Protein AF-I3V3P4-F1 (afdb_monomer_lite)

Radius of gyration: 32.41 Å; chains: 1; bounding box: 61×32×86 Å

Organism: NCBI:txid231023

Sequence (169 aa):
MSRIQHIIFTEAALEHALSAIRALHDMSTVLIAADVFRQISELTPHRVTPYAVWCGRSGLYPTRYHAVANGEQQVALAVAVSTAYQVDQGNVIAAEETATVAQREYSETVQRAYPIGRILRADVGGHQITVKVTGHGAFWSRPGEIFGTNVKTGKARHFHHRHVLEVLP

Foldseek 3Di:
DDDWDKDKDFLVNQLVVQCVVPVPPDPVSSVVSVVVQVVVCVPPPPNQPFDKWFADPVGTDPDQVVCVVVVGGDITTIGTDIPDPPPVVVVVVVVVVVLLVVLVVLLVVLCVQQPAQWWFFFQDPNDTFIWHFHDADDSVPGSQKTWTAGPVPRDIDIDGPVRTPDTDD

pLDDT: mean 76.63, std 17.67, range [34.06, 98.12]

Structure (mmCIF, N/CA/C/O backbone):
data_AF-I3V3P4-F1
#
_entry.id   AF-I3V3P4-F1
#
loop_
_atom_site.group_PDB
_atom_site.id
_atom_site.type_symbol
_atom_site.label_atom_id
_atom_site.label_alt_id
_atom_site.label_comp_id
_atom_site.label_asym_id
_atom_site.label_entity_id
_atom_site.label_seq_id
_atom_site.pdbx_PDB_ins_code
_atom_site.Cartn_x
_atom_site.Cartn_y
_atom_site.Cartn_z
_atom_site.occupancy
_atom_site.B_iso_or_equiv
_atom_site.auth_seq_id
_atom_site.auth_comp_id
_atom_site.auth_asym_id
_atom_site.auth_atom_id
_atom_site.pdbx_PDB_model_num
ATOM 1 N N . MET A 1 1 ? 28.262 -9.139 -13.483 1.00 34.50 1 MET A N 1
ATOM 2 C CA . MET A 1 1 ? 28.252 -8.414 -14.771 1.00 34.50 1 MET A CA 1
ATOM 3 C C . MET A 1 1 ? 27.676 -9.344 -15.827 1.00 34.50 1 MET A C 1
ATOM 5 O O . MET A 1 1 ? 28.345 -10.297 -16.200 1.00 34.50 1 MET A O 1
ATOM 9 N N . SER A 1 2 ? 26.414 -9.147 -16.217 1.00 34.06 2 SER A N 1
ATOM 10 C CA . SER A 1 2 ? 25.790 -9.939 -17.286 1.00 34.06 2 SER A CA 1
ATOM 11 C C . SER A 1 2 ? 26.32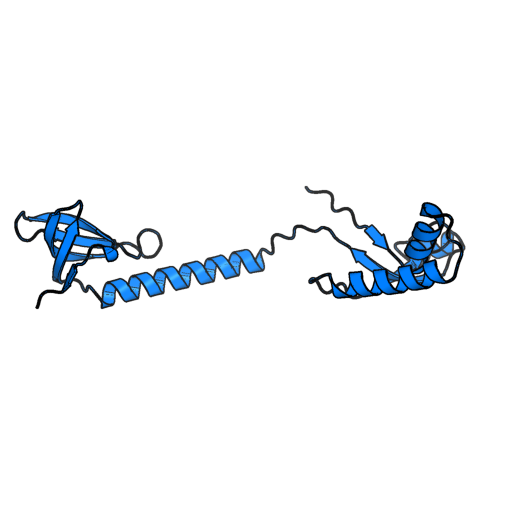8 -9.461 -18.634 1.00 34.06 2 SER A C 1
ATOM 13 O O . SER A 1 2 ? 26.367 -8.258 -18.894 1.00 34.06 2 SER A O 1
ATOM 15 N N . ARG A 1 3 ? 26.807 -10.389 -19.462 1.00 35.53 3 ARG A N 1
ATOM 16 C CA . ARG A 1 3 ? 27.359 -10.101 -20.787 1.00 35.53 3 ARG A CA 1
ATOM 17 C C . ARG A 1 3 ? 26.180 -9.914 -21.740 1.00 35.53 3 ARG A C 1
ATOM 19 O O . ARG A 1 3 ? 25.568 -10.894 -22.151 1.00 35.53 3 ARG A O 1
ATOM 26 N N . ILE A 1 4 ? 25.835 -8.666 -22.043 1.00 42.31 4 ILE A N 1
ATOM 27 C CA . ILE A 1 4 ? 24.779 -8.354 -23.011 1.00 42.31 4 ILE A CA 1
ATOM 28 C C . ILE A 1 4 ? 25.269 -8.815 -24.388 1.00 42.31 4 ILE A C 1
ATOM 30 O O . ILE A 1 4 ? 26.283 -8.329 -24.891 1.00 42.31 4 ILE A O 1
ATOM 34 N N . GLN A 1 5 ? 24.581 -9.792 -24.974 1.00 44.50 5 GLN A N 1
ATOM 35 C CA . GLN A 1 5 ? 24.781 -10.181 -26.365 1.00 44.50 5 GLN A CA 1
ATOM 36 C C . GLN A 1 5 ? 23.838 -9.337 -27.220 1.00 44.50 5 GLN A C 1
ATOM 38 O O . GLN A 1 5 ? 22.620 -9.429 -27.088 1.00 44.50 5 GLN A O 1
ATOM 43 N N . HIS A 1 6 ? 24.407 -8.480 -28.064 1.00 48.44 6 HIS A N 1
ATOM 44 C CA . HIS A 1 6 ? 23.650 -7.742 -29.066 1.00 48.44 6 HIS A CA 1
ATOM 45 C C . HIS A 1 6 ? 23.616 -8.578 -30.338 1.00 48.44 6 HIS A C 1
ATOM 47 O O . HIS A 1 6 ? 24.665 -8.828 -30.933 1.00 48.44 6 HIS A O 1
ATOM 53 N N . ILE A 1 7 ? 22.425 -9.005 -30.748 1.00 56.31 7 ILE A N 1
ATOM 54 C CA . ILE A 1 7 ? 22.232 -9.595 -32.068 1.00 56.31 7 ILE A CA 1
ATOM 55 C C . ILE A 1 7 ? 21.625 -8.504 -32.945 1.00 56.31 7 ILE A C 1
ATOM 57 O O . ILE A 1 7 ? 20.554 -7.970 -32.652 1.00 56.31 7 ILE A O 1
ATOM 61 N N . ILE A 1 8 ? 22.364 -8.122 -33.983 1.00 59.47 8 ILE A N 1
ATOM 62 C CA . ILE A 1 8 ? 21.971 -7.086 -34.933 1.00 59.47 8 ILE A CA 1
ATOM 63 C C . ILE A 1 8 ? 21.627 -7.796 -36.235 1.00 59.47 8 ILE A C 1
ATOM 65 O O . ILE A 1 8 ? 22.490 -8.438 -36.833 1.00 59.47 8 ILE A O 1
ATOM 69 N N . PHE A 1 9 ? 20.379 -7.667 -36.673 1.00 62.50 9 PHE A N 1
ATOM 70 C CA . PHE A 1 9 ? 19.953 -8.134 -37.986 1.00 62.50 9 PHE A CA 1
ATOM 71 C C . PHE A 1 9 ? 19.763 -6.929 -38.908 1.00 62.50 9 PHE A C 1
ATOM 73 O O . PHE A 1 9 ? 19.148 -5.933 -38.522 1.00 62.50 9 PHE A O 1
ATOM 80 N N . THR A 1 10 ? 20.291 -7.026 -40.126 1.00 65.56 10 THR A N 1
ATOM 81 C CA . THR A 1 10 ? 19.813 -6.244 -41.273 1.00 65.56 10 THR A CA 1
ATOM 82 C C . THR A 1 10 ? 18.832 -7.112 -42.055 1.00 65.56 10 THR A C 1
ATOM 84 O O . THR A 1 10 ? 18.911 -8.341 -41.990 1.00 65.56 10 THR A O 1
ATOM 87 N N . GLU A 1 11 ? 17.928 -6.498 -42.815 1.00 66.50 11 GLU A N 1
ATOM 88 C CA . GLU A 1 11 ? 16.986 -7.226 -43.679 1.00 66.50 11 GLU A CA 1
ATOM 89 C C . GLU A 1 11 ? 17.719 -8.188 -44.632 1.00 66.50 11 GLU A C 1
ATOM 91 O O . GLU A 1 11 ? 17.399 -9.373 -44.684 1.00 66.50 11 GLU A O 1
ATOM 96 N N . ALA A 1 12 ? 18.799 -7.724 -45.269 1.00 67.38 12 ALA A N 1
ATOM 97 C CA . ALA A 1 12 ? 19.622 -8.541 -46.163 1.00 67.38 12 ALA A CA 1
ATOM 98 C C . ALA A 1 12 ? 20.355 -9.693 -45.445 1.00 67.38 12 ALA A C 1
ATOM 100 O O . ALA A 1 12 ? 20.498 -10.783 -45.999 1.00 67.38 12 ALA A O 1
ATOM 101 N N . ALA A 1 13 ? 20.821 -9.488 -44.206 1.00 67.31 13 ALA A N 1
ATOM 102 C CA . ALA A 1 13 ? 21.449 -10.560 -43.430 1.00 67.31 13 ALA A CA 1
ATOM 103 C C . ALA A 1 13 ? 20.421 -11.608 -42.978 1.00 67.31 13 ALA A C 1
ATOM 105 O O . ALA A 1 13 ? 20.733 -12.799 -42.939 1.00 67.31 13 ALA A O 1
ATOM 106 N N . LEU A 1 14 ? 19.194 -11.179 -42.667 1.00 69.56 14 LEU A N 1
ATOM 107 C CA . LEU A 1 14 ? 18.091 -12.076 -42.339 1.00 69.56 14 LEU A CA 1
ATOM 108 C C . LEU A 1 14 ? 17.662 -12.890 -43.565 1.00 69.56 14 LEU A C 1
ATOM 110 O O . LEU A 1 14 ? 17.520 -14.106 -43.462 1.00 69.56 14 LEU A O 1
ATOM 114 N N . GLU A 1 15 ? 17.530 -12.250 -44.726 1.00 67.62 15 GLU A N 1
ATOM 115 C CA . GLU A 1 15 ? 17.258 -12.920 -45.999 1.00 67.62 15 GLU A CA 1
ATOM 116 C C . GLU A 1 15 ? 18.323 -13.981 -46.305 1.00 67.62 15 GLU A C 1
ATOM 118 O O . GLU A 1 15 ? 17.994 -15.137 -46.578 1.00 67.62 15 GLU A O 1
ATOM 123 N N . HIS A 1 16 ? 19.603 -13.625 -46.174 1.00 67.19 16 HIS A N 1
ATOM 124 C CA . HIS A 1 16 ? 20.707 -14.554 -46.396 1.00 67.19 16 HIS A CA 1
ATOM 125 C C . HIS A 1 16 ? 20.674 -15.745 -45.423 1.00 67.19 16 HIS A C 1
ATOM 127 O O . HIS A 1 16 ? 20.835 -16.893 -45.841 1.00 67.19 16 HIS A O 1
ATOM 133 N N . ALA A 1 17 ? 20.412 -15.500 -44.135 1.00 65.00 17 ALA A N 1
ATOM 134 C CA . ALA A 1 17 ? 20.300 -16.557 -43.131 1.00 65.00 17 ALA A CA 1
ATOM 135 C C . ALA A 1 17 ? 19.113 -17.498 -43.405 1.00 65.00 17 ALA A C 1
ATOM 137 O O . ALA A 1 17 ? 19.251 -18.720 -43.314 1.00 65.00 17 ALA A O 1
ATOM 138 N N . LEU A 1 18 ? 17.955 -16.950 -43.784 1.00 64.62 18 LEU A N 1
ATOM 139 C CA . LEU A 1 18 ? 16.770 -17.735 -44.136 1.00 64.62 18 LEU A CA 1
ATOM 140 C C . LEU A 1 18 ? 16.997 -18.560 -45.409 1.00 64.62 18 LEU A C 1
ATOM 142 O O . LEU A 1 18 ? 16.600 -19.727 -45.464 1.00 64.62 18 LEU A O 1
ATOM 146 N N . SER A 1 19 ? 17.692 -17.985 -46.393 1.00 64.81 19 SER A N 1
ATOM 147 C CA . SER A 1 19 ? 18.091 -18.671 -47.622 1.00 64.81 19 SER A CA 1
ATOM 148 C C . SER A 1 19 ? 19.017 -19.862 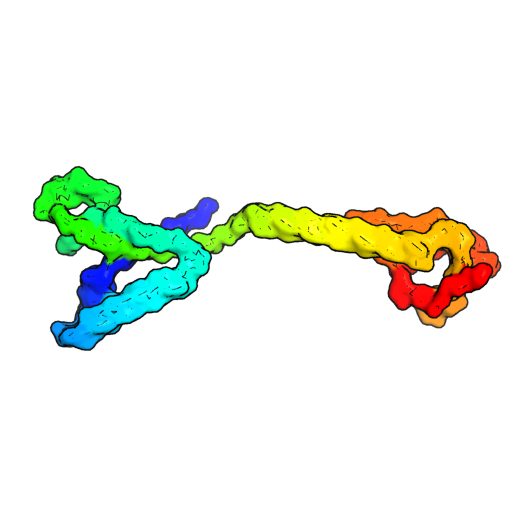-47.334 1.00 64.81 19 SER A C 1
ATOM 150 O O . SER A 1 19 ? 18.790 -20.959 -47.848 1.00 64.81 19 SER A O 1
ATOM 152 N N . ALA A 1 20 ? 19.988 -19.689 -46.430 1.00 64.38 20 ALA A N 1
ATOM 153 C CA . ALA A 1 20 ? 20.947 -20.724 -46.041 1.00 64.38 20 ALA A CA 1
ATOM 154 C C . ALA A 1 20 ? 20.329 -21.880 -45.229 1.00 64.38 20 ALA A C 1
ATOM 156 O O . ALA A 1 20 ? 20.722 -23.031 -45.406 1.00 64.38 20 ALA A O 1
ATOM 157 N N . ILE A 1 21 ? 19.355 -21.604 -44.352 1.00 62.25 21 ILE A N 1
ATOM 158 C CA . ILE A 1 21 ? 18.729 -22.631 -43.493 1.00 62.25 21 ILE A CA 1
ATOM 159 C C . ILE A 1 21 ? 17.764 -23.524 -44.282 1.00 62.25 21 ILE A C 1
ATOM 161 O O . ILE A 1 21 ? 17.557 -24.683 -43.922 1.00 62.25 21 ILE A O 1
ATOM 165 N N . ARG A 1 22 ? 17.149 -22.997 -45.346 1.00 54.69 22 ARG A N 1
ATOM 166 C CA . ARG A 1 22 ? 16.079 -23.696 -46.069 1.00 54.69 22 ARG A CA 1
ATOM 167 C C . ARG A 1 22 ? 16.387 -24.045 -47.527 1.00 54.69 22 ARG A C 1
ATOM 169 O O . ARG A 1 22 ? 15.516 -24.617 -48.174 1.00 54.69 22 ARG A O 1
ATOM 176 N N . ALA A 1 23 ? 17.569 -23.695 -48.047 1.00 54.66 23 ALA A N 1
ATOM 177 C CA . ALA A 1 23 ? 17.888 -23.758 -49.484 1.00 54.66 23 ALA A CA 1
ATOM 178 C C . ALA A 1 23 ? 16.820 -23.074 -50.371 1.00 54.66 23 ALA A C 1
ATOM 180 O O . ALA A 1 23 ? 16.660 -23.383 -51.550 1.00 54.66 23 ALA A O 1
ATOM 181 N N . LEU A 1 24 ? 16.063 -22.147 -49.779 1.00 51.22 24 LEU A N 1
ATOM 182 C CA . LEU A 1 24 ? 14.968 -21.415 -50.398 1.00 51.22 24 LEU A CA 1
ATOM 183 C C . LEU A 1 24 ? 15.585 -20.143 -50.992 1.00 51.22 24 LEU A C 1
ATOM 185 O O . LEU A 1 24 ? 15.818 -19.157 -50.292 1.00 51.22 24 LEU A O 1
ATOM 189 N N . HIS A 1 25 ? 15.930 -20.203 -52.276 1.00 54.41 25 HIS A N 1
ATOM 190 C CA . HIS A 1 25 ? 16.563 -19.104 -53.017 1.00 54.41 25 HIS A CA 1
ATOM 191 C C . HIS A 1 25 ? 15.568 -18.148 -53.702 1.00 54.41 25 HIS A C 1
ATOM 193 O O . HIS A 1 25 ? 15.989 -17.256 -54.433 1.00 54.41 25 HIS A O 1
ATOM 199 N N . ASP A 1 26 ? 14.266 -18.301 -53.452 1.00 59.81 26 ASP A N 1
ATOM 200 C CA . ASP A 1 26 ? 13.222 -17.598 -54.204 1.00 59.81 26 ASP A CA 1
ATOM 201 C C . ASP A 1 26 ? 12.682 -16.337 -53.509 1.00 59.81 26 ASP A C 1
ATOM 203 O O . ASP A 1 26 ? 12.904 -16.102 -52.320 1.00 59.81 26 ASP A O 1
ATOM 207 N N . MET A 1 27 ? 11.891 -15.554 -54.261 1.00 56.97 27 MET A N 1
ATOM 208 C CA . MET A 1 27 ? 11.155 -14.350 -53.828 1.00 56.97 27 MET A CA 1
ATOM 209 C C . MET A 1 27 ? 10.436 -14.487 -52.475 1.00 56.97 27 MET A C 1
ATOM 211 O O . MET A 1 27 ? 10.238 -13.494 -51.777 1.00 56.97 27 MET A O 1
ATOM 215 N N . SER A 1 28 ? 10.049 -15.702 -52.084 1.00 61.69 28 SER A N 1
ATOM 216 C CA . SER A 1 28 ? 9.467 -15.980 -50.771 1.00 61.69 28 SER A CA 1
ATOM 217 C C . SER A 1 28 ? 10.401 -15.608 -49.619 1.00 61.69 28 SER A C 1
ATOM 219 O O . SER A 1 28 ? 9.931 -15.136 -48.593 1.00 61.69 28 SER A O 1
ATOM 221 N N . THR A 1 29 ? 11.712 -15.790 -49.772 1.00 64.75 29 THR A N 1
ATOM 222 C CA . THR A 1 29 ? 12.696 -15.524 -48.716 1.00 64.75 29 THR A CA 1
ATOM 223 C C . THR A 1 29 ? 12.868 -14.027 -48.479 1.00 64.75 29 THR A C 1
ATOM 225 O O . THR A 1 29 ? 12.903 -13.605 -47.327 1.00 64.75 29 THR A O 1
ATOM 228 N N . VAL A 1 30 ? 12.863 -13.229 -49.553 1.00 64.75 30 VAL A N 1
ATOM 229 C CA . VAL A 1 30 ? 12.853 -11.757 -49.495 1.00 64.75 30 VAL A CA 1
ATOM 230 C C . VAL A 1 30 ? 11.610 -11.265 -48.751 1.00 64.75 30 VAL A C 1
ATOM 232 O O . VAL A 1 30 ? 11.711 -10.489 -47.806 1.00 64.75 30 VAL A O 1
ATOM 235 N N . LEU A 1 31 ? 10.425 -11.760 -49.131 1.00 68.06 31 LEU A N 1
ATOM 236 C CA . LEU A 1 31 ? 9.158 -11.332 -48.527 1.00 68.06 31 LEU A CA 1
ATOM 237 C C . LEU A 1 31 ? 9.039 -11.749 -47.055 1.00 68.06 31 LEU A C 1
ATOM 239 O O . LEU A 1 31 ? 8.547 -10.974 -46.238 1.00 68.06 31 LEU A O 1
ATOM 243 N N . ILE A 1 32 ? 9.515 -12.948 -46.705 1.00 70.06 32 ILE A N 1
ATOM 244 C CA . ILE A 1 32 ? 9.552 -13.416 -45.315 1.00 70.06 32 ILE A CA 1
ATOM 245 C C . ILE A 1 32 ? 10.545 -12.583 -44.502 1.00 70.06 32 ILE A C 1
ATOM 247 O O . ILE A 1 32 ? 10.219 -12.194 -43.385 1.00 70.06 32 ILE A O 1
ATOM 251 N N . ALA A 1 33 ? 11.732 -12.282 -45.036 1.00 68.25 33 ALA A N 1
ATOM 252 C CA . ALA A 1 33 ? 12.709 -11.443 -44.346 1.00 68.25 33 ALA A CA 1
ATOM 253 C C . ALA A 1 33 ? 12.151 -10.038 -44.083 1.00 68.25 33 ALA A C 1
ATOM 255 O O . ALA A 1 33 ? 12.226 -9.568 -42.949 1.00 68.25 33 ALA A O 1
ATOM 256 N N . ALA A 1 34 ? 11.522 -9.418 -45.085 1.00 70.62 34 ALA A N 1
ATOM 257 C CA . ALA A 1 34 ? 10.889 -8.109 -44.961 1.00 70.62 34 ALA A CA 1
ATOM 258 C C . ALA A 1 34 ? 9.766 -8.103 -43.909 1.00 70.62 34 ALA A C 1
ATOM 260 O O . ALA A 1 34 ? 9.728 -7.228 -43.040 1.00 70.62 34 ALA A O 1
ATOM 261 N N . ASP A 1 35 ? 8.866 -9.095 -43.936 1.00 73.38 35 ASP A N 1
ATOM 262 C CA . ASP A 1 35 ? 7.748 -9.151 -42.989 1.00 73.38 35 ASP A CA 1
ATOM 263 C C . ASP A 1 35 ? 8.206 -9.486 -41.563 1.00 73.38 35 ASP A C 1
ATOM 265 O O . ASP A 1 35 ? 7.756 -8.854 -40.610 1.00 73.38 35 ASP A O 1
ATOM 269 N N . VAL A 1 36 ? 9.162 -10.403 -41.393 1.00 70.81 36 VAL A N 1
ATOM 270 C CA . VAL A 1 36 ? 9.748 -10.710 -40.077 1.00 70.81 36 VAL A CA 1
ATOM 271 C C . VAL A 1 36 ? 10.495 -9.497 -39.524 1.00 70.81 36 VAL A C 1
ATOM 273 O O . VAL A 1 36 ? 10.349 -9.175 -38.346 1.00 70.81 36 VAL A O 1
ATOM 276 N N . PHE A 1 37 ? 11.253 -8.781 -40.355 1.00 70.88 37 PHE A N 1
ATOM 277 C CA . PHE A 1 37 ? 11.948 -7.563 -39.941 1.00 70.88 37 PHE A CA 1
ATOM 278 C C . PHE A 1 37 ? 10.963 -6.470 -39.504 1.00 70.88 37 PHE A C 1
ATOM 280 O O . PHE A 1 37 ? 11.161 -5.833 -38.465 1.00 70.88 37 PHE A O 1
ATOM 287 N N . ARG A 1 38 ? 9.860 -6.298 -40.243 1.00 70.69 38 ARG A N 1
ATOM 288 C CA . ARG A 1 38 ? 8.761 -5.392 -39.885 1.00 70.69 38 ARG A CA 1
ATOM 289 C C . ARG A 1 38 ? 8.113 -5.789 -38.557 1.00 70.69 38 ARG A C 1
ATOM 291 O O . ARG A 1 38 ? 8.019 -4.957 -37.661 1.00 70.69 38 ARG A O 1
ATOM 298 N N . GLN A 1 39 ? 7.729 -7.055 -38.393 1.00 69.00 39 GLN A N 1
ATOM 299 C CA . GLN A 1 39 ? 7.100 -7.547 -37.163 1.00 69.00 39 GLN A CA 1
ATOM 300 C C . GLN A 1 39 ? 8.023 -7.404 -35.946 1.00 69.00 39 GLN A C 1
ATOM 302 O O . GLN A 1 39 ? 7.577 -6.957 -34.895 1.00 69.00 39 GLN A O 1
ATOM 307 N N . ILE A 1 40 ? 9.316 -7.722 -36.073 1.00 65.94 40 ILE A N 1
ATOM 308 C CA . ILE A 1 40 ? 10.291 -7.533 -34.986 1.00 65.94 40 ILE A CA 1
ATOM 309 C C . ILE A 1 40 ? 10.421 -6.047 -34.633 1.00 65.94 40 ILE A C 1
ATOM 311 O O . ILE A 1 40 ? 10.426 -5.706 -33.453 1.00 65.94 40 ILE A O 1
ATOM 315 N N . SER A 1 41 ? 10.458 -5.163 -35.635 1.00 61.69 41 SER A N 1
ATOM 316 C CA . SER A 1 41 ? 10.499 -3.712 -35.415 1.00 61.69 41 SER A CA 1
ATOM 317 C C . SER A 1 41 ? 9.269 -3.202 -34.650 1.00 61.69 41 SER A C 1
ATOM 319 O O . SER A 1 41 ? 9.390 -2.291 -33.834 1.00 61.69 41 SER A O 1
ATOM 321 N N . GLU A 1 42 ? 8.097 -3.799 -34.883 1.00 63.72 42 GLU A N 1
ATOM 322 C CA . GLU A 1 42 ? 6.828 -3.440 -34.233 1.00 63.72 42 GLU A CA 1
ATOM 323 C C . GLU A 1 42 ? 6.652 -4.068 -32.834 1.00 63.72 42 GLU A C 1
ATOM 325 O O . GLU A 1 42 ? 6.001 -3.475 -31.975 1.00 63.72 42 GLU A O 1
ATOM 330 N N . LEU A 1 43 ? 7.224 -5.253 -32.584 1.00 57.41 43 LEU A N 1
ATOM 331 C CA . LEU A 1 43 ? 7.011 -6.039 -31.359 1.00 57.41 43 LEU A CA 1
ATOM 332 C C . LEU A 1 43 ? 7.920 -5.661 -30.183 1.00 57.41 43 LEU A C 1
ATOM 334 O O . LEU A 1 43 ? 7.633 -6.063 -29.056 1.00 57.41 43 LEU A O 1
ATOM 338 N N . THR A 1 44 ? 9.009 -4.920 -30.396 1.00 53.66 44 THR A N 1
ATOM 339 C CA . THR A 1 44 ? 9.874 -4.475 -29.290 1.00 53.66 44 THR A CA 1
ATOM 340 C C . THR A 1 44 ? 9.284 -3.234 -28.599 1.00 53.66 44 THR A C 1
ATOM 342 O O . THR A 1 44 ? 9.323 -2.149 -29.176 1.00 53.66 44 THR A O 1
ATOM 345 N N . PRO A 1 45 ? 8.785 -3.323 -27.344 1.00 47.53 45 PRO A N 1
ATOM 346 C CA . PRO A 1 45 ? 8.194 -2.184 -26.625 1.00 47.53 45 PRO A CA 1
ATOM 347 C C . PRO A 1 45 ? 9.225 -1.118 -26.224 1.00 47.53 45 PRO A C 1
ATOM 349 O O . PRO A 1 45 ? 8.874 -0.052 -25.723 1.00 47.53 45 PRO A O 1
ATOM 352 N N . HIS A 1 46 ? 10.513 -1.387 -26.425 1.00 49.50 46 HIS A N 1
ATOM 353 C CA . HIS A 1 46 ? 11.559 -0.383 -26.331 1.00 49.50 46 HIS A CA 1
ATOM 354 C C . HIS A 1 46 ? 11.756 0.177 -27.728 1.00 49.50 46 HIS A C 1
ATOM 356 O O . HIS A 1 46 ? 12.101 -0.574 -28.633 1.00 49.50 46 HIS A O 1
ATOM 362 N N . ARG A 1 47 ? 11.511 1.481 -27.902 1.00 48.12 47 ARG A N 1
ATOM 363 C CA . ARG A 1 47 ? 11.795 2.231 -29.132 1.00 48.12 47 ARG A CA 1
ATOM 364 C C . ARG A 1 47 ? 13.238 1.969 -29.578 1.00 48.12 47 ARG A C 1
ATOM 366 O O . ARG A 1 47 ? 14.150 2.691 -29.183 1.00 48.12 47 ARG A O 1
ATOM 373 N N . VAL A 1 48 ? 13.451 0.948 -30.402 1.00 53.22 48 VAL A N 1
ATOM 374 C CA . VAL A 1 48 ? 14.703 0.772 -31.126 1.00 53.22 48 VAL A CA 1
ATOM 375 C C . VAL A 1 48 ? 14.577 1.679 -32.334 1.00 53.22 48 VAL A C 1
ATOM 377 O O . VAL A 1 48 ? 13.971 1.316 -33.337 1.00 53.22 48 VAL A O 1
ATOM 380 N N . THR A 1 49 ? 15.075 2.907 -32.216 1.00 53.50 49 THR A N 1
ATOM 381 C CA . THR A 1 49 ? 15.230 3.770 -33.385 1.00 53.50 49 THR A CA 1
ATOM 382 C C . THR A 1 49 ? 16.145 3.024 -34.358 1.00 53.50 49 THR A C 1
ATOM 384 O O . THR A 1 49 ? 17.285 2.730 -33.979 1.00 53.50 49 THR A O 1
ATOM 387 N N . PRO A 1 50 ? 15.681 2.661 -35.567 1.00 57.09 50 PRO A N 1
ATOM 388 C CA . PRO A 1 50 ? 16.543 2.003 -36.534 1.00 57.09 50 PRO A CA 1
ATOM 389 C C . PRO A 1 50 ? 17.723 2.934 -36.819 1.00 57.09 50 PRO A C 1
ATOM 391 O O . PRO A 1 50 ? 17.532 4.122 -37.092 1.00 57.09 50 PRO A O 1
ATOM 394 N N . TYR A 1 51 ? 18.946 2.420 -36.697 1.00 64.31 51 TYR A N 1
ATOM 395 C CA . TYR A 1 51 ? 20.156 3.195 -36.952 1.00 64.31 51 TYR A CA 1
ATOM 396 C C . TYR A 1 51 ? 20.908 2.619 -38.145 1.00 64.31 51 TYR A C 1
ATOM 398 O O . TYR A 1 51 ? 20.873 1.417 -38.420 1.00 64.31 51 TYR A O 1
ATOM 406 N N . ALA A 1 52 ? 21.563 3.512 -38.882 1.00 68.12 52 ALA A N 1
ATOM 407 C CA . ALA A 1 52 ? 22.376 3.141 -40.024 1.00 68.12 52 ALA A CA 1
ATOM 408 C C . ALA A 1 52 ? 23.621 2.389 -39.539 1.00 68.12 52 ALA A C 1
ATOM 410 O O . ALA A 1 52 ? 24.423 2.930 -38.773 1.00 68.12 52 ALA A O 1
ATOM 411 N N . VAL A 1 53 ? 23.782 1.152 -40.000 1.00 70.88 53 VAL A N 1
ATOM 412 C CA . VAL A 1 53 ? 24.988 0.351 -39.781 1.00 70.88 53 VAL A CA 1
ATOM 413 C C . VAL A 1 53 ? 25.785 0.247 -41.069 1.00 70.88 53 VAL A C 1
ATOM 415 O O . VAL A 1 53 ? 25.226 0.201 -42.165 1.00 70.88 53 VAL A O 1
ATOM 418 N N . TRP A 1 54 ? 27.106 0.195 -40.926 1.00 73.19 54 TRP A N 1
ATOM 419 C CA . TRP A 1 54 ? 28.006 -0.108 -42.030 1.00 73.19 54 TRP A CA 1
ATOM 420 C C . TRP A 1 54 ? 28.122 -1.623 -42.156 1.00 73.19 54 TRP A C 1
ATOM 422 O O . TRP A 1 54 ? 28.373 -2.304 -41.162 1.00 73.19 54 TRP A O 1
ATOM 432 N N . CYS A 1 55 ? 27.928 -2.159 -43.354 1.00 72.38 55 CYS A N 1
ATOM 433 C CA . CYS A 1 55 ? 27.923 -3.597 -43.590 1.00 72.38 55 CYS A CA 1
ATOM 434 C C . CYS A 1 55 ? 28.561 -3.971 -44.930 1.00 72.38 55 CYS A C 1
ATOM 436 O O . CYS A 1 55 ? 28.805 -3.127 -45.796 1.00 72.38 55 CYS A O 1
ATOM 438 N N . GLY A 1 56 ? 28.791 -5.266 -45.103 1.00 71.06 56 GLY A N 1
ATOM 439 C CA . GLY A 1 56 ? 29.087 -5.878 -46.388 1.00 71.06 56 GLY A CA 1
ATOM 440 C C . GLY A 1 56 ? 29.190 -7.395 -46.259 1.00 71.06 56 GLY A C 1
ATOM 441 O O . GLY A 1 56 ? 28.582 -7.987 -45.364 1.00 71.06 56 GLY A O 1
ATOM 442 N N . ARG A 1 57 ? 29.911 -8.047 -47.176 1.00 68.12 57 ARG A N 1
ATOM 443 C CA . ARG A 1 57 ? 29.968 -9.518 -47.242 1.00 68.12 57 ARG A CA 1
ATOM 444 C C . ARG A 1 57 ? 30.659 -10.128 -46.030 1.00 68.12 57 ARG A C 1
ATOM 446 O O . ARG A 1 57 ? 30.359 -11.262 -45.673 1.00 68.12 57 ARG A O 1
ATOM 453 N N . SER A 1 58 ? 31.561 -9.380 -45.407 1.00 64.94 58 SER A N 1
ATOM 454 C CA . SER A 1 58 ? 32.351 -9.844 -44.269 1.00 64.94 58 SER A CA 1
ATOM 455 C C . SER A 1 58 ? 31.665 -9.583 -42.922 1.00 64.94 58 SER A C 1
ATOM 457 O O . SER A 1 58 ? 32.167 -10.012 -41.884 1.00 64.94 58 SER A O 1
ATOM 459 N N . GLY A 1 59 ? 30.507 -8.911 -42.926 1.00 67.19 59 GLY A N 1
ATOM 460 C CA . GLY A 1 59 ? 29.663 -8.716 -41.751 1.00 67.19 59 GLY A CA 1
ATOM 461 C C . GLY A 1 59 ? 29.350 -7.253 -41.446 1.00 67.19 59 GLY A C 1
ATOM 462 O O . GLY A 1 59 ? 29.236 -6.412 -42.339 1.00 67.19 59 GLY A O 1
ATOM 463 N N . LEU A 1 60 ? 29.145 -6.968 -40.158 1.00 71.56 60 LEU A N 1
ATOM 464 C CA . LEU A 1 60 ? 28.794 -5.643 -39.649 1.00 71.56 60 LEU A CA 1
ATOM 465 C C . LEU A 1 60 ? 30.031 -4.916 -39.127 1.00 71.56 60 LEU A C 1
ATOM 467 O O . LEU A 1 60 ? 30.854 -5.493 -38.414 1.00 71.56 60 LEU A O 1
ATOM 471 N N . TYR A 1 61 ? 30.111 -3.622 -39.416 1.00 64.81 61 TYR A N 1
ATOM 472 C CA . TYR A 1 61 ? 31.196 -2.756 -38.982 1.00 64.81 61 TYR A CA 1
ATOM 473 C C . TYR A 1 61 ? 30.692 -1.679 -38.018 1.00 64.81 61 TYR A C 1
ATOM 475 O O . TYR A 1 61 ? 29.673 -1.034 -38.278 1.00 64.81 61 TYR A O 1
ATOM 483 N N . PRO A 1 62 ? 31.432 -1.413 -36.926 1.00 57.69 62 PRO A N 1
ATOM 484 C CA . PRO A 1 62 ? 31.051 -0.396 -35.951 1.00 57.69 62 PRO A CA 1
ATOM 485 C C . PRO A 1 62 ? 31.211 1.033 -36.489 1.00 57.69 62 PRO A C 1
ATOM 487 O O . PRO A 1 62 ? 30.552 1.948 -36.004 1.00 57.69 62 PRO A O 1
ATOM 490 N N . THR A 1 63 ? 32.076 1.250 -37.487 1.00 66.81 63 THR A N 1
ATOM 491 C CA . THR A 1 63 ? 32.301 2.568 -38.098 1.00 66.81 63 THR A CA 1
ATOM 492 C C . THR A 1 63 ? 32.554 2.458 -39.602 1.00 66.81 63 THR A C 1
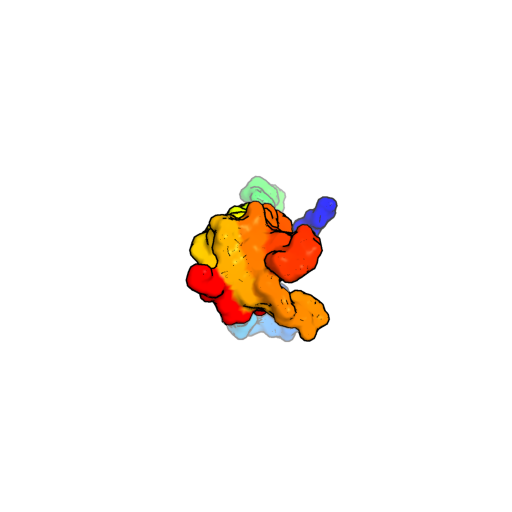ATOM 494 O O . THR A 1 63 ? 33.017 1.427 -40.098 1.00 66.81 63 THR A O 1
ATOM 497 N N . ARG A 1 64 ? 32.334 3.569 -40.321 1.00 68.75 64 ARG A N 1
ATOM 498 C CA . ARG A 1 64 ? 32.665 3.707 -41.750 1.00 68.75 64 ARG A CA 1
ATOM 499 C C . ARG A 1 64 ? 34.122 3.362 -42.045 1.00 68.75 64 ARG A C 1
ATOM 501 O O . ARG A 1 64 ? 34.409 2.740 -43.058 1.00 68.75 64 ARG A O 1
ATOM 508 N N . TYR A 1 65 ? 35.034 3.776 -41.167 1.00 71.50 65 TYR A N 1
ATOM 509 C CA . TYR A 1 65 ? 36.469 3.562 -41.344 1.00 71.50 65 TYR A CA 1
ATOM 510 C C . TYR A 1 65 ? 36.812 2.070 -41.437 1.00 71.50 65 TYR A C 1
ATOM 512 O O . TYR A 1 65 ? 37.539 1.662 -42.340 1.00 71.50 65 TYR A O 1
ATOM 520 N N . HIS A 1 66 ? 36.227 1.245 -40.563 1.00 64.69 66 HIS A N 1
ATOM 521 C CA . HIS A 1 66 ? 36.437 -0.203 -40.587 1.00 64.69 66 HIS A CA 1
ATOM 522 C C . HIS A 1 66 ? 35.839 -0.872 -41.825 1.00 64.69 66 HIS A C 1
ATOM 524 O O . HIS A 1 66 ? 36.457 -1.783 -42.367 1.00 64.69 66 HIS A O 1
ATOM 530 N N . ALA A 1 67 ? 34.682 -0.408 -42.298 1.00 68.69 67 ALA A N 1
ATOM 531 C CA . ALA A 1 67 ? 34.090 -0.919 -43.529 1.00 68.69 67 ALA A CA 1
ATOM 532 C C . ALA A 1 67 ? 34.992 -0.605 -44.740 1.00 68.69 67 ALA A C 1
ATOM 534 O O . ALA A 1 67 ? 35.396 -1.506 -45.477 1.00 68.69 67 ALA A O 1
ATOM 535 N N . VAL A 1 68 ? 35.422 0.658 -44.873 1.00 73.31 68 VAL A N 1
ATOM 536 C CA . VAL A 1 68 ? 36.290 1.123 -45.971 1.00 73.31 68 VAL A CA 1
ATOM 537 C C . VAL A 1 68 ? 37.630 0.384 -45.990 1.00 73.31 68 VAL A C 1
ATOM 539 O O . VAL A 1 68 ? 38.099 0.024 -47.067 1.00 73.31 68 VAL A O 1
ATOM 542 N N . ALA A 1 69 ? 38.224 0.109 -44.824 1.00 73.00 69 ALA A N 1
ATOM 543 C CA . ALA A 1 69 ? 39.470 -0.655 -44.717 1.00 73.00 69 ALA A CA 1
ATOM 544 C C . ALA A 1 69 ? 39.355 -2.092 -45.266 1.00 73.00 69 ALA A C 1
ATOM 546 O O . ALA A 1 69 ? 40.360 -2.672 -45.665 1.00 73.00 69 ALA A O 1
ATOM 547 N N . ASN A 1 70 ? 38.139 -2.643 -45.324 1.00 70.75 70 ASN A N 1
ATOM 548 C CA . ASN A 1 70 ? 37.844 -3.955 -45.900 1.00 70.75 70 ASN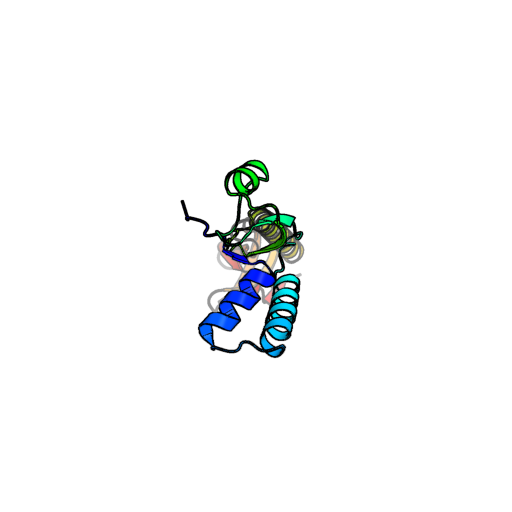 A CA 1
ATOM 549 C C . ASN A 1 70 ? 37.284 -3.871 -47.333 1.00 70.75 70 ASN A C 1
ATOM 551 O O . ASN A 1 70 ? 36.868 -4.880 -47.892 1.00 70.75 70 ASN A O 1
ATOM 555 N N . GLY A 1 71 ? 37.264 -2.680 -47.944 1.00 77.94 71 GLY A N 1
ATOM 556 C CA . GLY A 1 71 ? 36.699 -2.467 -49.280 1.00 77.94 71 GLY A CA 1
ATOM 557 C C . GLY A 1 71 ? 35.167 -2.511 -49.330 1.00 77.94 71 GLY A C 1
ATOM 558 O O . GLY A 1 71 ? 34.591 -2.540 -50.415 1.00 77.94 71 GLY A O 1
ATOM 559 N N . GLU A 1 72 ? 34.494 -2.492 -48.178 1.00 76.19 72 GLU A N 1
ATOM 560 C CA . GLU A 1 72 ? 33.039 -2.596 -48.060 1.00 76.19 72 GLU A CA 1
ATOM 561 C C . GLU A 1 72 ? 32.459 -1.232 -47.637 1.00 76.19 72 GLU A C 1
ATOM 563 O O . GLU A 1 72 ? 32.986 -0.559 -46.757 1.00 76.19 72 GLU A O 1
ATOM 568 N N . GLN A 1 73 ? 31.403 -0.750 -48.296 1.00 71.56 73 GLN A N 1
ATOM 569 C CA . GLN A 1 73 ? 30.831 0.584 -48.017 1.00 71.56 73 GLN A CA 1
ATOM 570 C C . GLN A 1 73 ? 29.299 0.592 -48.030 1.00 71.56 73 GLN A C 1
ATOM 572 O O . GLN A 1 73 ? 28.686 1.643 -48.219 1.00 71.56 73 GLN A O 1
ATOM 577 N N . GLN A 1 74 ? 28.666 -0.570 -47.857 1.00 77.12 74 GLN A N 1
ATOM 578 C CA . GLN A 1 74 ? 27.210 -0.635 -47.839 1.00 77.12 74 GLN A CA 1
ATOM 579 C C . GLN A 1 74 ? 26.688 -0.089 -46.509 1.00 77.12 74 GLN A C 1
ATOM 581 O O . GLN A 1 74 ? 27.290 -0.285 -45.451 1.00 77.12 74 GLN A O 1
ATOM 586 N N . VAL A 1 75 ? 25.565 0.619 -46.581 1.00 73.12 75 VAL A N 1
ATOM 587 C CA . VAL A 1 75 ? 24.846 1.135 -45.418 1.00 73.12 75 VAL A CA 1
ATOM 588 C C . VAL A 1 75 ? 23.460 0.524 -45.440 1.00 73.12 75 VAL A C 1
ATOM 590 O O . VAL A 1 75 ? 22.762 0.626 -46.447 1.00 73.12 75 VAL A O 1
ATOM 593 N N . ALA A 1 76 ? 23.069 -0.098 -44.334 1.00 69.81 76 ALA A N 1
ATOM 594 C CA . ALA A 1 76 ? 21.752 -0.695 -44.174 1.00 69.81 76 ALA A CA 1
ATOM 595 C C . ALA A 1 76 ? 21.111 -0.237 -42.863 1.00 69.81 76 ALA A C 1
ATOM 597 O O . ALA A 1 76 ? 21.797 0.139 -41.909 1.00 69.81 76 ALA A O 1
ATOM 598 N N . LEU A 1 77 ? 19.781 -0.277 -42.817 1.00 65.25 77 LEU A N 1
ATOM 599 C CA . LEU A 1 77 ? 19.038 -0.121 -41.573 1.00 65.25 77 LEU A CA 1
ATOM 600 C C . LEU A 1 77 ? 19.131 -1.428 -40.784 1.00 65.25 77 LEU A C 1
ATOM 602 O O . LEU A 1 77 ? 18.925 -2.511 -41.336 1.00 65.25 77 LEU A O 1
ATOM 606 N N . ALA A 1 78 ? 19.441 -1.320 -39.495 1.00 65.94 78 ALA A N 1
ATOM 607 C CA . ALA A 1 78 ? 19.443 -2.459 -38.594 1.00 65.94 78 ALA A CA 1
ATOM 608 C C . ALA A 1 78 ? 18.614 -2.191 -37.343 1.00 65.94 78 ALA A C 1
ATOM 610 O O . ALA A 1 78 ? 18.534 -1.063 -36.848 1.00 65.94 78 ALA A O 1
ATOM 611 N N . VAL A 1 79 ? 18.042 -3.271 -36.818 1.00 62.69 79 VAL A N 1
ATOM 612 C CA . VAL A 1 79 ? 17.367 -3.292 -35.522 1.00 62.69 79 VAL A CA 1
ATOM 613 C C . VAL A 1 79 ? 18.274 -4.032 -34.549 1.00 62.69 79 VAL A C 1
ATOM 615 O O . VAL A 1 79 ? 18.607 -5.203 -34.746 1.00 62.69 79 VAL A O 1
ATOM 618 N N . ALA A 1 80 ? 18.707 -3.336 -33.499 1.00 60.25 80 ALA A N 1
ATOM 619 C CA . ALA A 1 80 ? 19.416 -3.964 -32.396 1.00 60.25 80 ALA A CA 1
ATOM 620 C C . ALA A 1 80 ? 18.403 -4.626 -31.461 1.00 60.25 80 ALA A C 1
ATOM 622 O O . ALA A 1 80 ? 17.693 -3.947 -30.720 1.00 60.25 80 ALA A O 1
ATOM 623 N N . VAL A 1 81 ? 18.369 -5.957 -31.462 1.00 56.47 81 VAL A N 1
ATOM 624 C CA . VAL A 1 81 ? 17.589 -6.717 -30.487 1.00 56.47 81 VAL A CA 1
ATOM 625 C C . VAL A 1 81 ? 18.483 -6.933 -29.273 1.00 56.47 81 VAL A C 1
ATOM 627 O O . VAL A 1 81 ? 19.396 -7.760 -29.285 1.00 56.47 81 VAL A O 1
ATOM 630 N N . SER A 1 82 ? 18.267 -6.142 -28.222 1.00 52.72 82 SER A N 1
ATOM 631 C CA . SER A 1 82 ? 18.886 -6.407 -26.924 1.00 52.72 82 SER A CA 1
ATOM 632 C C . SER A 1 82 ? 17.925 -7.247 -26.091 1.00 52.72 82 SER A C 1
ATOM 634 O O . SER A 1 82 ? 16.804 -6.815 -25.827 1.00 52.72 82 SER A O 1
ATOM 636 N N . THR A 1 83 ? 18.363 -8.407 -25.610 1.00 46.84 83 THR A N 1
ATOM 637 C CA . THR A 1 83 ? 17.704 -9.074 -24.479 1.00 46.84 83 THR A CA 1
ATOM 638 C C . THR A 1 83 ? 18.217 -8.448 -23.186 1.00 46.84 83 THR A C 1
ATOM 640 O O . THR A 1 83 ? 18.855 -9.102 -22.359 1.00 46.84 83 THR A O 1
ATOM 643 N N . ALA A 1 84 ? 18.036 -7.141 -23.033 1.00 46.22 84 ALA A N 1
ATOM 644 C CA . ALA A 1 84 ? 18.299 -6.511 -21.760 1.00 46.22 84 ALA A CA 1
ATOM 645 C C . ALA A 1 84 ? 17.094 -6.809 -20.863 1.00 46.22 84 ALA A C 1
ATOM 647 O O . ALA A 1 84 ? 16.014 -6.260 -21.054 1.00 46.22 84 ALA A O 1
ATOM 648 N N . TYR A 1 85 ? 17.281 -7.676 -19.866 1.00 48.50 85 TYR A N 1
ATOM 649 C CA . TYR A 1 85 ? 16.463 -7.636 -18.656 1.00 48.50 85 TYR A CA 1
ATOM 650 C C . TYR A 1 85 ? 16.824 -6.316 -17.956 1.00 48.50 85 TYR A C 1
ATOM 652 O O . TYR A 1 85 ? 17.645 -6.281 -17.038 1.00 48.50 85 TYR A O 1
ATOM 660 N N . GLN A 1 86 ? 16.337 -5.191 -18.487 1.00 48.97 86 GLN A N 1
ATOM 661 C CA . GLN A 1 86 ? 16.456 -3.916 -17.805 1.00 48.97 86 GLN A CA 1
ATOM 662 C C . GLN A 1 86 ? 15.514 -4.012 -16.614 1.00 48.97 86 GLN A C 1
ATOM 664 O O . GLN A 1 86 ? 14.296 -3.966 -16.758 1.00 48.97 86 GLN A O 1
ATOM 669 N N . VAL A 1 87 ? 16.084 -4.179 -15.422 1.00 51.56 87 VAL A N 1
ATOM 670 C CA . VAL A 1 87 ? 15.409 -3.686 -14.227 1.00 51.56 87 VAL A CA 1
ATOM 671 C C . VAL A 1 87 ? 15.298 -2.187 -14.460 1.00 51.56 87 VAL A C 1
ATOM 673 O O . VAL A 1 87 ? 16.288 -1.468 -14.331 1.00 51.56 87 VAL A O 1
ATOM 676 N N . ASP A 1 88 ? 14.136 -1.740 -14.925 1.00 61.59 88 ASP A N 1
ATOM 677 C CA . ASP A 1 88 ? 13.840 -0.324 -15.064 1.00 61.59 88 ASP A CA 1
ATOM 678 C C . ASP A 1 88 ? 13.814 0.258 -13.649 1.00 61.59 88 ASP A C 1
ATOM 680 O O . ASP A 1 88 ? 12.816 0.180 -12.936 1.00 61.59 88 ASP A O 1
ATOM 684 N N . GLN A 1 89 ? 14.969 0.753 -13.198 1.00 59.38 89 GLN A N 1
ATOM 685 C CA . GLN A 1 89 ? 15.120 1.350 -11.875 1.00 59.38 89 GLN A CA 1
ATOM 686 C C . GLN A 1 89 ? 14.150 2.523 -11.687 1.00 59.38 89 GLN A C 1
ATOM 688 O O . GLN A 1 89 ? 13.709 2.751 -10.566 1.00 59.38 89 GLN A O 1
ATOM 693 N N . GLY A 1 90 ? 13.760 3.207 -12.771 1.00 63.62 90 GLY A N 1
ATOM 694 C CA . GLY A 1 90 ? 12.707 4.219 -12.749 1.00 63.62 90 GLY A CA 1
ATOM 695 C C . GLY A 1 90 ? 11.349 3.620 -12.390 1.00 63.62 90 GLY A C 1
ATOM 696 O O . GLY A 1 90 ? 10.671 4.148 -11.513 1.00 63.62 90 GLY A O 1
ATOM 697 N N . ASN A 1 91 ? 10.991 2.470 -12.968 1.00 72.81 91 ASN A N 1
ATOM 698 C CA . ASN A 1 91 ? 9.772 1.746 -12.584 1.00 72.81 91 ASN A CA 1
ATOM 699 C C . ASN A 1 91 ? 9.832 1.206 -11.152 1.00 72.81 91 ASN A C 1
ATOM 701 O O . ASN A 1 91 ? 8.805 1.182 -10.481 1.00 72.81 91 ASN A O 1
ATOM 705 N N . VAL A 1 92 ? 11.004 0.781 -10.667 1.00 67.19 92 VAL A N 1
ATOM 706 C CA . VAL A 1 92 ? 11.159 0.330 -9.272 1.00 67.19 92 VAL A CA 1
ATOM 707 C C . VAL A 1 92 ? 10.931 1.492 -8.300 1.00 67.19 92 VAL A C 1
ATOM 709 O O . VAL A 1 92 ? 10.152 1.337 -7.363 1.00 67.19 92 VAL A O 1
ATOM 712 N N . ILE A 1 93 ? 11.537 2.657 -8.555 1.00 72.62 93 ILE A N 1
ATOM 713 C CA . ILE A 1 93 ? 11.355 3.868 -7.735 1.00 72.62 93 ILE A CA 1
ATOM 714 C C . ILE A 1 93 ? 9.895 4.338 -7.789 1.00 72.62 93 ILE A C 1
ATOM 716 O O . ILE A 1 93 ? 9.277 4.547 -6.750 1.00 72.62 93 ILE A O 1
ATOM 720 N N . ALA A 1 94 ? 9.301 4.426 -8.982 1.00 72.38 94 ALA A N 1
ATOM 721 C CA . ALA A 1 94 ? 7.906 4.837 -9.140 1.00 72.38 94 ALA A CA 1
ATOM 722 C C . ALA A 1 94 ? 6.925 3.868 -8.451 1.00 72.38 94 ALA A C 1
ATOM 724 O O . ALA A 1 94 ? 5.927 4.292 -7.860 1.00 72.38 94 ALA A O 1
ATOM 725 N N . ALA A 1 95 ? 7.206 2.561 -8.490 1.00 75.62 95 ALA A N 1
ATOM 726 C CA . ALA A 1 95 ? 6.420 1.559 -7.778 1.00 75.62 95 ALA A CA 1
ATOM 727 C C . ALA A 1 95 ? 6.556 1.702 -6.253 1.00 75.62 95 ALA A C 1
ATOM 729 O O . ALA A 1 95 ? 5.555 1.594 -5.543 1.00 75.62 95 ALA A O 1
ATOM 730 N N . GLU A 1 96 ? 7.759 1.981 -5.745 1.00 82.69 96 GLU A N 1
ATOM 731 C CA . GLU A 1 96 ? 8.008 2.228 -4.320 1.00 82.69 96 GLU A CA 1
ATOM 732 C C . GLU A 1 96 ? 7.285 3.490 -3.820 1.00 82.69 96 GLU A C 1
ATOM 734 O O . GLU A 1 96 ? 6.625 3.462 -2.775 1.00 82.69 96 GLU A O 1
ATOM 739 N N . GLU A 1 97 ? 7.328 4.578 -4.592 1.00 85.06 97 GLU A N 1
ATOM 740 C CA . GLU A 1 97 ? 6.594 5.813 -4.298 1.00 85.06 97 GLU A CA 1
ATOM 741 C C . GLU A 1 97 ? 5.082 5.567 -4.262 1.00 85.06 97 GLU A C 1
ATOM 743 O O . GLU A 1 97 ? 4.410 5.932 -3.293 1.00 85.06 97 GLU A O 1
ATOM 748 N N . THR A 1 98 ? 4.552 4.872 -5.272 1.00 88.94 98 THR A N 1
ATOM 749 C CA . THR A 1 98 ? 3.125 4.533 -5.357 1.00 88.94 98 THR A CA 1
ATOM 750 C C . THR A 1 98 ? 2.685 3.673 -4.171 1.00 88.94 98 THR A C 1
ATOM 752 O O . THR A 1 98 ? 1.651 3.939 -3.554 1.00 88.94 98 THR A O 1
ATOM 755 N N . ALA A 1 99 ? 3.484 2.668 -3.797 1.00 90.50 99 ALA A N 1
ATOM 756 C CA . ALA A 1 99 ? 3.209 1.824 -2.639 1.00 90.50 99 ALA A CA 1
ATOM 757 C C . ALA A 1 99 ? 3.217 2.627 -1.328 1.00 90.50 99 ALA A C 1
ATOM 759 O O . ALA A 1 99 ? 2.354 2.424 -0.471 1.00 90.50 99 ALA A O 1
ATOM 760 N N . THR A 1 100 ? 4.149 3.571 -1.184 1.00 90.50 100 THR A N 1
ATOM 761 C CA . THR A 1 100 ? 4.258 4.432 0.001 1.00 90.50 100 THR A CA 1
ATOM 762 C C . THR A 1 100 ? 3.053 5.362 0.140 1.00 90.50 100 THR A C 1
ATOM 764 O O . THR A 1 100 ? 2.502 5.499 1.237 1.00 90.50 100 THR A O 1
ATOM 767 N N . VAL A 1 101 ? 2.609 5.976 -0.962 1.00 91.06 101 VAL A N 1
ATOM 768 C CA . VAL A 1 101 ? 1.403 6.820 -0.987 1.00 91.06 101 VAL A CA 1
ATOM 769 C C . VAL A 1 101 ? 0.172 5.995 -0.616 1.00 91.06 101 VAL A C 1
ATOM 771 O O . VAL A 1 101 ? -0.550 6.366 0.310 1.00 91.06 101 VAL A O 1
ATOM 774 N N . ALA A 1 102 ? -0.008 4.826 -1.236 1.00 91.06 102 ALA A N 1
ATOM 775 C CA . ALA A 1 102 ? -1.137 3.943 -0.952 1.00 91.06 102 ALA A CA 1
ATOM 776 C C . ALA A 1 102 ? -1.180 3.491 0.520 1.00 91.06 102 ALA A C 1
ATOM 778 O O . ALA A 1 102 ? -2.245 3.474 1.140 1.00 91.06 102 ALA A O 1
ATOM 779 N N . GLN A 1 103 ? -0.029 3.165 1.119 1.00 93.06 103 GLN A N 1
ATOM 780 C CA . GLN A 1 103 ? 0.053 2.810 2.541 1.00 93.06 103 GLN A CA 1
ATOM 781 C C . GLN A 1 103 ? -0.354 3.968 3.460 1.00 93.06 103 GLN A C 1
ATOM 783 O O . GLN A 1 103 ? -1.046 3.749 4.460 1.00 93.06 103 GLN A O 1
ATOM 788 N N . ARG A 1 104 ? 0.055 5.199 3.128 1.00 94.06 104 ARG A N 1
ATOM 789 C CA . ARG A 1 104 ? -0.309 6.397 3.891 1.00 94.06 104 ARG A CA 1
ATOM 790 C C . ARG A 1 104 ? -1.807 6.674 3.805 1.00 94.06 104 ARG A C 1
ATOM 792 O O . ARG A 1 104 ? -2.448 6.780 4.847 1.00 94.06 104 ARG A O 1
ATOM 799 N N . GLU A 1 105 ? -2.368 6.707 2.600 1.00 95.25 105 GLU A N 1
ATOM 800 C CA . GLU A 1 105 ? -3.801 6.949 2.382 1.00 95.25 105 GLU A CA 1
ATOM 801 C C . GLU A 1 105 ? -4.675 5.893 3.068 1.00 95.25 105 GLU A C 1
ATOM 803 O O . GLU A 1 105 ? -5.702 6.208 3.680 1.00 95.25 105 GLU A O 1
ATOM 808 N N . TYR A 1 106 ? -4.248 4.631 3.020 1.00 96.06 106 TYR A N 1
ATOM 809 C CA . TYR A 1 106 ? -4.915 3.546 3.724 1.00 96.06 106 TYR A CA 1
ATOM 810 C C . TYR A 1 106 ? -4.882 3.757 5.244 1.00 96.06 106 TYR A C 1
ATOM 812 O O . TYR A 1 106 ? -5.928 3.685 5.893 1.00 96.06 106 TYR A O 1
ATOM 820 N N . SER A 1 107 ? -3.719 4.102 5.808 1.00 96.12 107 SER A N 1
ATOM 821 C CA . SER A 1 107 ? -3.586 4.410 7.238 1.00 96.12 107 SER A CA 1
ATOM 822 C C . SER A 1 107 ? -4.459 5.593 7.666 1.00 96.12 107 SER A C 1
ATOM 824 O O . SER A 1 107 ? -5.185 5.501 8.656 1.00 96.12 107 SER A O 1
ATOM 826 N N . GLU A 1 108 ? -4.463 6.683 6.901 1.00 96.00 108 GLU A N 1
ATOM 827 C CA . GLU A 1 108 ? -5.297 7.860 7.168 1.00 96.00 108 GLU A CA 1
ATOM 828 C C . GLU A 1 108 ? -6.794 7.540 7.090 1.00 96.00 108 GLU A C 1
ATOM 830 O O . GLU A 1 108 ? -7.597 8.043 7.878 1.00 96.00 108 GLU A O 1
ATOM 835 N N . THR A 1 109 ? -7.194 6.676 6.158 1.00 97.44 109 THR A N 1
ATOM 836 C CA . THR A 1 109 ? -8.585 6.225 6.028 1.00 97.44 109 THR A CA 1
ATOM 837 C C . THR A 1 109 ? -9.015 5.397 7.238 1.00 97.44 109 THR A C 1
ATOM 839 O O . THR A 1 109 ? -10.100 5.621 7.779 1.00 97.44 109 THR A O 1
ATOM 842 N N . VAL A 1 110 ? -8.151 4.505 7.729 1.00 96.81 110 VAL A N 1
ATOM 843 C CA . VAL A 1 110 ? -8.391 3.738 8.963 1.00 96.81 110 VAL A CA 1
ATOM 844 C C . VAL A 1 110 ? -8.481 4.668 10.176 1.00 96.81 110 VAL A C 1
ATOM 846 O O . VAL A 1 110 ? -9.396 4.527 10.987 1.00 96.81 110 VAL A O 1
ATOM 849 N N . GLN A 1 111 ? -7.596 5.661 10.287 1.00 97.38 111 GLN A N 1
ATOM 850 C CA . GLN A 1 111 ? -7.621 6.637 11.382 1.00 97.38 111 GLN A CA 1
ATOM 851 C C . GLN A 1 111 ? -8.904 7.475 11.396 1.00 97.38 111 GLN A C 1
ATOM 853 O O . GLN A 1 111 ? -9.483 7.692 12.460 1.00 97.38 111 GLN A O 1
ATOM 858 N N . ARG A 1 112 ? -9.386 7.906 10.223 1.00 96.69 112 ARG A N 1
ATOM 859 C CA . ARG A 1 112 ? -10.652 8.645 10.095 1.00 96.69 112 ARG A CA 1
ATOM 860 C C . ARG A 1 112 ? -11.871 7.790 10.431 1.00 96.69 112 ARG A C 1
ATOM 862 O O . ARG A 1 112 ? -12.797 8.292 11.061 1.00 96.69 112 ARG A O 1
ATOM 869 N N . ALA A 1 113 ? -11.873 6.519 10.031 1.00 96.12 113 ALA A N 1
ATOM 870 C CA . ALA A 1 113 ? -12.961 5.596 10.345 1.00 96.12 113 ALA A CA 1
ATOM 871 C C . ALA A 1 113 ? -13.008 5.231 11.842 1.00 96.12 113 ALA A C 1
ATOM 873 O O . ALA A 1 113 ? -14.089 5.067 12.405 1.00 96.12 113 ALA A O 1
ATOM 874 N N . TYR A 1 114 ? -11.845 5.139 12.497 1.00 96.56 114 TYR A N 1
ATOM 875 C CA . TYR A 1 114 ? -11.713 4.678 13.883 1.00 96.56 114 TYR A CA 1
ATOM 876 C C . TYR A 1 114 ? -10.854 5.636 14.725 1.00 96.56 114 TYR A C 1
ATOM 878 O O . TYR A 1 114 ? -9.748 5.269 15.129 1.00 96.56 114 TYR A O 1
ATOM 886 N N . PRO A 1 115 ? -11.318 6.866 15.003 1.00 96.19 115 PRO A N 1
ATOM 887 C CA . PRO A 1 115 ? -10.495 7.868 15.667 1.00 96.19 115 PRO A CA 1
ATOM 888 C C . PRO A 1 115 ? -10.209 7.515 17.132 1.00 96.19 115 PRO A C 1
ATOM 890 O O . PRO A 1 115 ? -10.979 6.820 17.802 1.00 96.19 115 PRO A O 1
ATOM 893 N N . ILE A 1 116 ? -9.088 8.029 17.645 1.00 97.44 116 ILE A N 1
ATOM 894 C CA . ILE A 1 116 ? -8.671 7.843 19.040 1.00 97.44 116 ILE A CA 1
ATOM 895 C C . ILE A 1 116 ? -9.783 8.308 19.988 1.00 97.44 116 ILE A C 1
ATOM 897 O O . ILE A 1 116 ? -10.427 9.334 19.777 1.00 97.44 116 ILE A O 1
ATOM 901 N N . GLY A 1 117 ? -10.015 7.533 21.046 1.00 96.00 117 GLY A N 1
ATOM 902 C CA . GLY A 1 117 ? -11.047 7.794 22.042 1.00 96.00 117 GLY A CA 1
ATOM 903 C C . GLY A 1 117 ? -12.404 7.161 21.734 1.00 96.00 117 GLY A C 1
ATOM 904 O O . GLY A 1 117 ? -13.192 7.008 22.669 1.00 96.00 117 GLY A O 1
ATOM 905 N N . ARG A 1 118 ? -12.663 6.728 20.490 1.00 96.50 118 ARG A N 1
ATOM 906 C CA . ARG A 1 118 ? -13.886 5.985 20.148 1.00 96.50 118 ARG A CA 1
ATOM 907 C C . ARG A 1 118 ? -13.894 4.590 20.746 1.00 96.50 118 ARG A C 1
ATOM 909 O O . ARG A 1 118 ? -12.847 4.005 21.021 1.00 96.50 118 ARG A O 1
ATOM 916 N N . ILE A 1 119 ? -15.097 4.059 20.931 1.00 97.19 119 ILE A N 1
ATOM 917 C CA . ILE A 1 119 ? -15.314 2.702 21.413 1.00 97.19 119 ILE A CA 1
ATOM 918 C C . ILE A 1 119 ? -15.763 1.843 20.232 1.00 97.19 119 ILE A C 1
ATOM 920 O O . ILE A 1 119 ? -16.663 2.212 19.485 1.00 97.19 119 ILE A O 1
ATOM 924 N N . LEU A 1 120 ? -15.114 0.699 20.057 1.00 97.31 120 LEU A N 1
ATOM 925 C CA . LEU A 1 120 ? -15.358 -0.245 18.975 1.00 97.31 120 LEU A CA 1
ATOM 926 C C . LEU A 1 120 ? -15.842 -1.570 19.548 1.00 97.31 120 LEU A C 1
ATOM 928 O O . LEU A 1 120 ? -15.354 -2.002 20.598 1.00 97.31 120 LEU A O 1
ATOM 932 N N . ARG A 1 121 ? -16.725 -2.251 18.819 1.00 97.25 121 ARG A N 1
ATOM 933 C CA . ARG A 1 121 ? -16.952 -3.688 18.989 1.00 97.25 121 ARG A CA 1
ATOM 934 C C . ARG A 1 121 ? -16.151 -4.424 17.920 1.00 97.25 121 ARG A C 1
ATOM 936 O O . ARG A 1 121 ? -16.292 -4.125 16.737 1.00 97.25 121 ARG A O 1
ATOM 943 N N . ALA A 1 122 ? -15.310 -5.368 18.325 1.00 96.50 122 ALA A N 1
ATOM 944 C CA . ALA A 1 122 ? -14.435 -6.112 17.420 1.00 96.50 122 ALA A CA 1
ATOM 945 C C . ALA A 1 122 ? -14.422 -7.607 17.749 1.00 96.50 122 ALA A C 1
ATOM 947 O O . ALA A 1 122 ? -14.566 -7.976 18.913 1.00 96.50 122 ALA A O 1
ATOM 948 N N . ASP A 1 123 ? -14.218 -8.452 16.740 1.00 96.12 123 ASP A N 1
ATOM 949 C CA . ASP A 1 123 ? -13.980 -9.889 16.897 1.00 96.12 123 ASP A CA 1
ATOM 950 C C . ASP A 1 123 ? -12.482 -10.198 16.805 1.00 96.12 123 ASP A C 1
ATOM 952 O O . ASP A 1 123 ? -11.878 -10.180 15.728 1.00 96.12 123 ASP A O 1
ATOM 956 N N . VAL A 1 124 ? -11.872 -10.475 17.958 1.00 91.00 124 VAL A N 1
ATOM 957 C CA . VAL A 1 124 ? -10.437 -10.743 18.072 1.00 91.00 124 VAL A CA 1
ATOM 958 C C . VAL A 1 124 ? -10.231 -12.155 18.603 1.00 91.00 124 VAL A C 1
ATOM 960 O O . VAL A 1 124 ? -10.444 -12.424 19.784 1.00 91.00 124 VAL A O 1
ATOM 963 N N . GLY A 1 125 ? -9.784 -13.054 17.721 1.00 86.50 125 GLY A N 1
ATOM 964 C CA . GLY A 1 125 ? -9.526 -14.454 18.065 1.00 86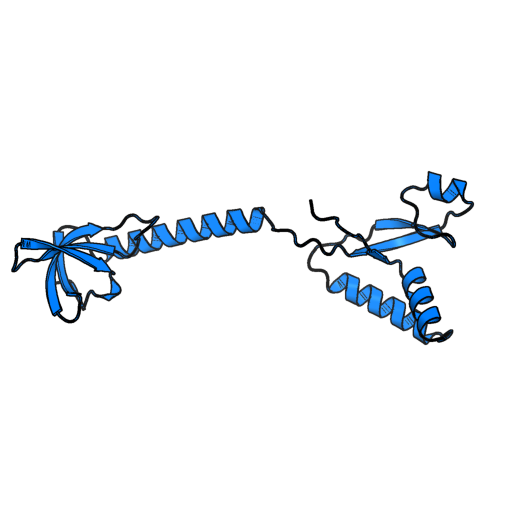.50 125 GLY A CA 1
ATOM 965 C C . GLY A 1 125 ? -10.793 -15.266 18.351 1.00 86.50 12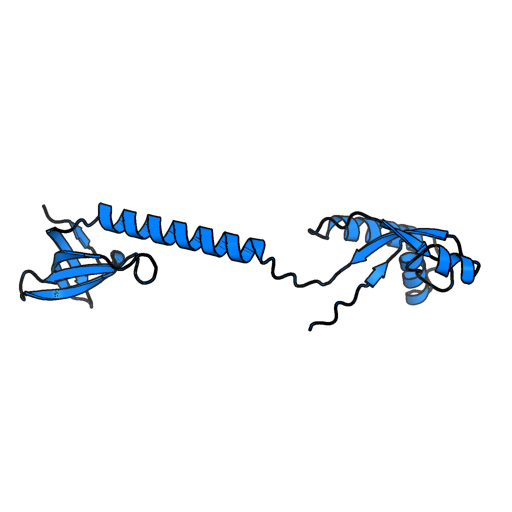5 GLY A C 1
ATOM 966 O O . GLY A 1 125 ? -10.741 -16.164 19.183 1.00 86.50 125 GLY A O 1
ATOM 967 N N . GLY A 1 126 ? -11.922 -14.938 17.708 1.00 90.38 126 GLY A N 1
ATOM 968 C CA . GLY A 1 126 ? -13.213 -15.604 17.928 1.00 90.38 126 GLY A CA 1
ATOM 969 C C . GLY A 1 126 ? -13.967 -15.092 19.158 1.00 90.38 126 GLY A C 1
ATOM 970 O O . GLY A 1 126 ? -14.911 -15.730 19.628 1.00 90.38 126 GLY A O 1
ATOM 971 N N . HIS A 1 127 ? -13.545 -13.955 19.711 1.00 91.50 127 HIS A N 1
ATOM 972 C CA . HIS A 1 127 ? -14.161 -13.331 20.871 1.00 91.50 127 HIS A CA 1
ATOM 973 C C . HIS A 1 127 ? -14.542 -11.890 20.561 1.00 91.50 127 HIS A C 1
ATOM 975 O O . HIS A 1 127 ? -13.690 -11.050 20.258 1.00 91.50 127 HIS A O 1
ATOM 981 N N . GLN A 1 128 ? -15.827 -11.587 20.738 1.00 95.75 128 GLN A N 1
ATOM 982 C CA . GLN A 1 128 ? -16.310 -10.218 20.668 1.00 95.75 128 GLN A CA 1
ATOM 983 C C . GLN A 1 128 ? -15.861 -9.435 21.899 1.00 95.75 128 GLN A C 1
ATOM 985 O O . GLN A 1 128 ? -16.143 -9.799 23.043 1.00 95.75 128 GLN A O 1
ATOM 990 N N . ILE A 1 129 ? -15.155 -8.341 21.650 1.00 95.50 129 ILE A N 1
ATOM 991 C CA . ILE A 1 129 ? -14.634 -7.452 22.674 1.00 95.50 129 ILE A CA 1
ATOM 992 C C . ILE A 1 129 ? -15.025 -6.009 22.386 1.00 95.50 129 ILE A C 1
ATOM 994 O O . ILE A 1 129 ? -15.134 -5.587 21.236 1.00 95.50 129 ILE A O 1
ATOM 998 N N . THR A 1 130 ? -15.173 -5.239 23.459 1.00 97.38 130 THR A N 1
ATOM 999 C CA . THR A 1 130 ? -15.345 -3.788 23.397 1.00 97.38 130 THR A CA 1
ATOM 1000 C C . THR A 1 130 ? -14.015 -3.122 23.710 1.00 97.38 130 THR A C 1
ATOM 1002 O O . THR A 1 130 ? -13.417 -3.390 24.757 1.00 97.38 130 THR A O 1
ATOM 1005 N N . VAL A 1 131 ? -13.535 -2.268 22.812 1.00 97.56 131 VAL A N 1
ATOM 1006 C CA . VAL A 1 131 ? -12.209 -1.650 22.901 1.00 97.56 131 VAL A CA 1
ATOM 1007 C C . VAL A 1 131 ? -12.315 -0.144 22.721 1.00 97.56 131 VAL A C 1
ATOM 1009 O O . VAL A 1 131 ? -12.911 0.317 21.756 1.00 97.56 131 VAL A O 1
ATOM 1012 N N . LYS A 1 132 ? -11.697 0.624 23.622 1.00 98.12 132 LYS A N 1
ATOM 1013 C CA . LYS A 1 132 ? -11.480 2.060 23.428 1.00 98.12 132 LYS A CA 1
ATOM 1014 C C . LYS A 1 132 ? -10.187 2.271 22.648 1.00 98.12 132 LYS A C 1
ATOM 1016 O O . LYS A 1 132 ? -9.138 1.806 23.093 1.00 98.12 132 LYS A O 1
ATOM 1021 N N . VAL A 1 133 ? -10.258 2.959 21.513 1.00 97.94 133 VAL A N 1
ATOM 1022 C CA . VAL A 1 133 ? -9.099 3.236 20.654 1.00 97.94 133 VAL A CA 1
ATOM 1023 C C . VAL A 1 133 ? -8.127 4.157 21.383 1.00 97.94 133 VAL A C 1
ATOM 1025 O O . VAL A 1 133 ? -8.517 5.218 21.875 1.00 97.94 133 VAL A O 1
ATOM 1028 N N . THR A 1 134 ? -6.860 3.761 21.434 1.00 97.75 134 THR A N 1
ATOM 1029 C CA . THR A 1 134 ? -5.763 4.540 22.024 1.00 97.75 134 THR A CA 1
ATOM 1030 C C . THR A 1 134 ? -4.719 4.959 20.994 1.00 97.75 134 THR A C 1
ATOM 1032 O O . THR A 1 134 ? -3.923 5.845 21.283 1.00 97.75 134 THR A O 1
ATOM 1035 N N . GLY A 1 135 ? -4.718 4.360 19.802 1.00 97.44 135 GLY A N 1
ATOM 1036 C CA . GLY A 1 135 ? -3.805 4.721 18.722 1.00 97.44 135 GLY A CA 1
ATOM 1037 C C . GLY A 1 135 ? -3.933 3.801 17.512 1.00 97.44 135 GLY A C 1
ATOM 1038 O O . GLY A 1 135 ? -4.826 2.954 17.451 1.00 97.44 135 GLY A O 1
ATOM 1039 N N . HIS A 1 136 ? -3.001 3.945 16.573 1.00 97.94 136 HIS A N 1
ATOM 1040 C CA . HIS A 1 136 ? -2.979 3.217 15.303 1.00 97.94 136 HIS A CA 1
ATOM 1041 C C . HIS A 1 136 ? -1.574 2.733 14.967 1.00 97.94 136 HIS A C 1
ATOM 1043 O O . HIS A 1 136 ? -0.583 3.283 15.453 1.00 97.94 136 HIS A O 1
ATOM 1049 N N . GLY A 1 137 ? -1.497 1.691 14.143 1.00 95.00 137 GLY A N 1
ATOM 1050 C CA . GLY A 1 137 ? -0.241 1.185 13.606 1.00 95.00 137 GLY A CA 1
ATOM 1051 C C . GLY A 1 137 ? 0.460 2.205 12.708 1.00 95.00 137 GLY A C 1
ATOM 1052 O O . GLY A 1 137 ? -0.171 3.061 12.087 1.00 95.00 137 GLY A O 1
ATOM 1053 N N . ALA A 1 138 ? 1.789 2.112 12.632 1.00 94.50 138 ALA A N 1
ATOM 1054 C CA . ALA A 1 138 ? 2.577 2.964 11.751 1.00 94.50 138 ALA A CA 1
ATOM 1055 C C . ALA A 1 138 ? 2.271 2.657 10.276 1.00 94.50 138 ALA A C 1
ATOM 1057 O O . ALA A 1 138 ? 2.209 1.487 9.891 1.00 94.50 138 ALA A O 1
ATOM 1058 N N . PHE A 1 139 ? 2.139 3.695 9.442 1.00 94.06 139 PHE A N 1
ATOM 1059 C CA . PHE A 1 139 ? 1.741 3.534 8.037 1.00 94.06 139 PHE A CA 1
ATOM 1060 C C . PHE A 1 139 ? 2.693 2.627 7.234 1.00 94.06 139 PHE A C 1
ATOM 1062 O O . PHE A 1 139 ? 2.240 1.878 6.381 1.00 94.06 139 PHE A O 1
ATOM 1069 N N . TRP A 1 140 ? 3.991 2.647 7.552 1.00 90.69 140 TRP A N 1
ATOM 1070 C CA . TRP A 1 140 ? 5.047 1.927 6.829 1.00 90.69 140 TRP A CA 1
ATOM 1071 C C . TRP A 1 140 ? 5.192 0.445 7.212 1.00 90.69 140 TRP A C 1
ATOM 1073 O O . TRP A 1 140 ? 5.976 -0.272 6.597 1.00 90.69 140 TRP A O 1
ATOM 1083 N N . SER A 1 141 ? 4.486 -0.037 8.241 1.00 92.38 141 SER A N 1
ATOM 1084 C CA . SER A 1 141 ? 4.570 -1.449 8.662 1.00 92.38 141 SER A CA 1
ATOM 1085 C C . SER A 1 141 ? 3.230 -2.087 8.986 1.00 92.38 141 SER A C 1
ATOM 1087 O O . SER A 1 141 ? 3.030 -3.266 8.703 1.00 92.38 141 SER A O 1
ATOM 1089 N N . ARG A 1 142 ? 2.313 -1.343 9.611 1.00 94.38 142 ARG A N 1
ATOM 1090 C CA . ARG A 1 142 ? 1.031 -1.858 10.114 1.00 94.38 142 ARG A CA 1
ATOM 1091 C C . ARG A 1 142 ? -0.106 -0.853 9.850 1.00 94.38 142 ARG A C 1
ATOM 1093 O O . ARG A 1 142 ? -0.830 -0.513 10.784 1.00 94.38 142 ARG A O 1
ATOM 1100 N N . PRO A 1 143 ? -0.300 -0.370 8.603 1.00 93.88 143 PRO A N 1
ATOM 1101 C CA . PRO A 1 143 ? -1.205 0.747 8.301 1.00 93.88 143 PRO A CA 1
ATOM 1102 C C . PRO A 1 143 ? -2.675 0.486 8.663 1.00 93.88 143 PRO A C 1
ATOM 1104 O O . PRO A 1 143 ? -3.411 1.430 8.927 1.00 93.88 143 PRO A O 1
ATOM 1107 N N . GLY A 1 144 ? -3.097 -0.783 8.702 1.00 95.31 144 GLY A N 1
ATOM 1108 C CA . GLY A 1 144 ? -4.463 -1.189 9.042 1.00 95.31 144 GLY A CA 1
ATOM 1109 C C . GLY A 1 144 ? -4.691 -1.579 10.504 1.00 95.31 144 GLY A C 1
ATOM 1110 O O . GLY A 1 144 ? -5.790 -2.030 10.838 1.00 95.31 144 GLY A O 1
ATOM 1111 N N . GLU A 1 145 ? -3.676 -1.484 11.368 1.00 96.88 145 GLU A N 1
ATOM 1112 C CA . GLU A 1 145 ? -3.808 -1.866 12.776 1.00 96.88 145 GLU A CA 1
ATOM 1113 C C . GLU A 1 145 ? -4.368 -0.748 13.654 1.00 96.88 145 GLU A C 1
ATOM 1115 O O . GLU A 1 145 ? -4.031 0.428 13.523 1.00 96.88 145 GLU A O 1
ATOM 1120 N N . ILE A 1 146 ? -5.196 -1.163 14.607 1.00 97.75 146 ILE A N 1
ATOM 1121 C CA . ILE A 1 146 ? -5.815 -0.333 15.629 1.00 97.75 146 ILE A CA 1
ATOM 1122 C C . ILE A 1 146 ? -5.289 -0.802 16.984 1.00 97.75 146 ILE A C 1
ATOM 1124 O O . ILE A 1 146 ? -5.322 -1.996 17.297 1.00 97.75 146 ILE A O 1
ATOM 1128 N N . PHE A 1 147 ? -4.836 0.145 17.800 1.00 97.56 147 PHE A N 1
ATOM 1129 C CA . PHE A 1 147 ? -4.459 -0.070 19.190 1.00 97.56 147 PHE A CA 1
ATOM 1130 C C . PHE A 1 147 ? -5.565 0.425 20.111 1.00 97.56 147 PHE A C 1
ATOM 1132 O O . PHE A 1 147 ? -6.156 1.486 19.897 1.00 97.56 147 PHE A O 1
ATOM 1139 N N . GLY A 1 148 ? -5.833 -0.324 21.172 1.00 96.94 148 GLY A N 1
ATOM 1140 C CA . GLY A 1 148 ? -6.806 0.099 22.160 1.00 96.94 148 GLY A CA 1
ATOM 1141 C C . GLY A 1 148 ? -6.772 -0.701 23.446 1.00 96.94 148 GLY A C 1
ATOM 1142 O O . GLY A 1 148 ? -6.052 -1.688 23.588 1.00 96.94 148 GLY A O 1
ATOM 1143 N N . THR A 1 149 ? -7.604 -0.282 24.387 1.00 97.88 149 THR A N 1
ATOM 1144 C CA . THR A 1 149 ? -7.765 -0.944 25.680 1.00 97.88 149 THR A CA 1
ATOM 1145 C C . THR A 1 149 ? -9.127 -1.612 25.743 1.00 97.88 149 THR A C 1
ATOM 1147 O O . THR A 1 149 ? -10.155 -0.978 25.503 1.00 97.88 149 THR A O 1
ATOM 1150 N N . ASN A 1 150 ? -9.152 -2.904 26.068 1.00 96.56 150 ASN A N 1
ATOM 1151 C CA . ASN A 1 150 ? -10.396 -3.626 26.290 1.00 96.56 150 ASN A CA 1
ATOM 1152 C C . ASN A 1 150 ? -11.126 -3.029 27.503 1.00 96.56 150 ASN A C 1
ATOM 1154 O O . ASN A 1 150 ? -10.587 -3.024 28.608 1.00 96.56 150 ASN A O 1
ATOM 1158 N N . VAL A 1 151 ? -12.357 -2.563 27.299 1.00 95.69 151 VAL A N 1
ATOM 1159 C CA . VAL A 1 151 ? -13.128 -1.819 28.309 1.00 95.69 151 VAL A CA 1
ATOM 1160 C C . VAL A 1 151 ? -13.461 -2.687 29.526 1.00 95.69 151 VAL A C 1
ATOM 1162 O O . VAL A 1 151 ? -13.427 -2.203 30.650 1.00 95.69 151 VAL A O 1
ATOM 1165 N N . LYS A 1 152 ? -13.725 -3.984 29.325 1.00 94.75 152 LYS A N 1
ATOM 1166 C CA . LYS A 1 152 ? -14.081 -4.916 30.407 1.00 94.75 152 LYS A CA 1
ATOM 1167 C C . LYS A 1 152 ? -12.881 -5.314 31.268 1.00 94.75 152 LYS A C 1
ATOM 1169 O O . LYS A 1 152 ? -13.028 -5.528 32.463 1.00 94.75 152 LYS A O 1
ATOM 1174 N N . THR A 1 153 ? -11.712 -5.492 30.654 1.00 94.56 153 THR A N 1
ATOM 1175 C CA . THR A 1 153 ? -10.542 -6.102 31.319 1.00 94.56 153 THR A CA 1
ATOM 1176 C C . THR A 1 153 ? -9.400 -5.129 31.590 1.00 94.56 153 THR A C 1
ATOM 1178 O O . THR A 1 153 ? -8.445 -5.506 32.261 1.00 94.56 153 THR A O 1
ATOM 1181 N N . GLY A 1 154 ? -9.439 -3.919 31.028 1.00 95.38 154 GLY A N 1
ATOM 1182 C CA . GLY A 1 154 ? -8.348 -2.943 31.107 1.00 95.38 154 GLY A CA 1
ATOM 1183 C C . GLY A 1 154 ? -7.078 -3.347 30.346 1.00 95.38 154 GLY A C 1
ATOM 1184 O O . GLY A 1 154 ? -6.082 -2.634 30.395 1.00 95.38 154 GLY A O 1
ATOM 1185 N N . LYS A 1 155 ? -7.078 -4.484 29.637 1.00 95.44 155 LYS A N 1
ATOM 1186 C CA . LYS A 1 155 ? -5.893 -4.993 28.935 1.00 95.44 155 LYS A CA 1
ATOM 1187 C C . LYS A 1 155 ? -5.731 -4.339 27.567 1.00 95.44 155 LYS A C 1
ATOM 1189 O O . LYS A 1 155 ? -6.699 -4.222 26.813 1.00 95.44 155 LYS A O 1
ATOM 1194 N N . ALA A 1 156 ? -4.489 -4.010 27.219 1.00 96.62 156 ALA A N 1
ATOM 1195 C CA . ALA A 1 156 ? -4.134 -3.550 25.884 1.00 96.62 156 ALA A CA 1
ATOM 1196 C C . ALA A 1 156 ? -4.413 -4.633 24.827 1.00 96.62 156 ALA A C 1
ATOM 1198 O O . ALA A 1 156 ? -4.228 -5.840 25.051 1.00 96.62 156 ALA A O 1
ATOM 1199 N N . ARG A 1 157 ? -4.883 -4.187 23.666 1.00 95.19 157 ARG A N 1
ATOM 1200 C CA . ARG A 1 157 ? -5.213 -4.995 22.496 1.00 95.19 157 ARG A CA 1
ATOM 1201 C C . ARG A 1 157 ? -4.765 -4.270 21.237 1.00 95.19 157 ARG A C 1
ATOM 1203 O O . ARG A 1 157 ? -4.796 -3.046 21.161 1.00 95.19 157 ARG A O 1
ATOM 1210 N N . HIS A 1 158 ? -4.365 -5.063 20.257 1.00 95.19 158 HIS A N 1
ATOM 1211 C CA . HIS A 1 158 ? -4.094 -4.605 18.908 1.00 95.19 158 HIS A CA 1
ATOM 1212 C C . HIS A 1 158 ? -4.753 -5.573 17.935 1.00 95.19 158 HIS A C 1
ATOM 1214 O O . HIS A 1 158 ? -4.773 -6.779 18.187 1.00 95.19 158 HIS A O 1
ATOM 1220 N N . PHE A 1 159 ? -5.356 -5.048 16.877 1.00 96.62 159 PHE A N 1
ATOM 1221 C CA . PHE A 1 159 ? -6.032 -5.847 15.859 1.00 96.62 159 PHE A CA 1
ATOM 1222 C C . PHE A 1 159 ? -6.184 -5.042 14.570 1.00 96.62 159 PHE A C 1
ATOM 1224 O O . PHE A 1 159 ? -6.128 -3.816 14.571 1.00 96.62 159 PHE A O 1
ATOM 1231 N N . HIS A 1 160 ? -6.377 -5.739 13.455 1.00 97.12 160 HIS A N 1
ATOM 1232 C CA . HIS A 1 160 ? -6.588 -5.115 12.151 1.00 97.12 160 HIS A CA 1
ATOM 1233 C C . HIS A 1 160 ? -8.030 -4.604 11.997 1.00 97.12 160 HIS A C 1
ATOM 1235 O O . HIS A 1 160 ? -8.958 -5.251 12.484 1.00 97.12 160 HIS A O 1
ATOM 1241 N N . HIS A 1 161 ? -8.249 -3.509 11.262 1.00 96.19 161 HIS A N 1
ATOM 1242 C CA . HIS A 1 161 ? -9.578 -2.895 11.098 1.00 96.19 161 HIS A CA 1
ATOM 1243 C C . HIS A 1 161 ? -10.659 -3.861 10.569 1.00 96.19 161 HIS A C 1
ATOM 1245 O O . HIS A 1 161 ? -11.833 -3.700 10.875 1.00 96.19 161 HIS A O 1
ATOM 1251 N N . ARG A 1 162 ? -10.268 -4.898 9.813 1.00 96.50 162 ARG A N 1
ATOM 1252 C CA . ARG A 1 162 ? -11.164 -5.964 9.313 1.00 96.50 162 ARG A CA 1
ATOM 1253 C C . ARG A 1 162 ? -11.894 -6.737 10.419 1.00 96.50 162 ARG A C 1
ATOM 1255 O O . ARG A 1 162 ? -12.852 -7.441 10.138 1.00 96.50 162 ARG A O 1
ATOM 1262 N N . HIS A 1 163 ? -11.390 -6.661 11.648 1.00 96.69 163 HIS A N 1
ATOM 1263 C CA . HIS A 1 163 ? -11.978 -7.297 12.821 1.00 96.69 163 HIS A CA 1
ATOM 1264 C C . HIS A 1 163 ? -12.997 -6.395 13.526 1.00 96.69 163 HIS A C 1
ATOM 1266 O O . HIS A 1 163 ? -13.653 -6.845 14.462 1.00 96.69 163 HIS A O 1
ATOM 1272 N N . VAL A 1 164 ? -13.134 -5.129 13.116 1.00 96.31 164 VAL A N 1
ATOM 1273 C CA . VAL A 1 164 ? -14.150 -4.222 13.657 1.00 96.31 164 VAL A CA 1
ATOM 1274 C C . VAL A 1 164 ? -15.514 -4.617 13.105 1.00 96.31 164 VAL A C 1
ATOM 1276 O O . VAL A 1 164 ? -15.693 -4.728 11.896 1.00 96.31 164 VAL A O 1
ATOM 1279 N N . LEU A 1 165 ? -16.472 -4.816 14.007 1.00 96.12 165 LEU A N 1
ATOM 1280 C CA . LEU A 1 165 ? -17.862 -5.121 13.678 1.00 96.12 165 LEU A CA 1
ATOM 1281 C C . LEU A 1 165 ? -18.701 -3.841 13.596 1.00 96.12 165 LEU A C 1
ATOM 1283 O O . LEU A 1 165 ? -19.528 -3.707 12.704 1.00 96.12 165 LEU A O 1
ATOM 1287 N N . GLU A 1 166 ? -18.495 -2.907 14.529 1.00 95.06 166 GLU A N 1
ATOM 1288 C CA . GLU A 1 166 ? -19.191 -1.615 14.564 1.00 95.06 166 GLU A CA 1
ATOM 1289 C C . GLU A 1 166 ? -18.437 -0.584 15.419 1.00 95.06 166 GLU A C 1
ATOM 1291 O O . GLU A 1 166 ? -17.667 -0.930 16.325 1.00 95.06 166 GLU A O 1
ATOM 1296 N N . VAL A 1 167 ? -18.698 0.696 15.141 1.00 93.44 167 VAL A N 1
ATOM 1297 C CA . VAL A 1 167 ? -18.292 1.835 15.974 1.00 93.44 167 VAL A CA 1
ATOM 1298 C C . VAL A 1 167 ? -19.461 2.180 16.892 1.00 93.44 167 VAL A C 1
ATOM 1300 O O . VAL A 1 167 ? -20.564 2.435 16.413 1.00 93.44 167 VAL A O 1
ATOM 1303 N N . LEU A 1 168 ? -19.230 2.165 18.203 1.00 89.12 168 LEU A N 1
ATOM 1304 C CA . LEU A 1 168 ? -20.258 2.460 19.199 1.00 89.12 168 LEU A CA 1
ATOM 1305 C C . LEU A 1 168 ? -20.427 3.984 19.382 1.00 89.12 168 LEU A C 1
ATOM 1307 O O . LEU A 1 168 ? -19.449 4.720 19.185 1.00 89.12 168 LEU A O 1
ATOM 1311 N N . PRO A 1 169 ? -21.644 4.452 19.735 1.00 80.12 169 PRO A N 1
ATOM 1312 C CA . PRO A 1 169 ? -21.940 5.872 19.940 1.00 80.12 169 PRO A CA 1
ATOM 1313 C C . PRO A 1 169 ? -21.048 6.540 20.993 1.00 80.12 169 PRO A C 1
ATOM 1315 O O . PRO A 1 169 ? -20.788 5.916 22.049 1.00 80.12 169 PRO A O 1
#

Secondary structure (DSSP, 8-state):
-----EEEEEHHHHHHHHHHHHT--SHHHHHHHHHHHHHHHHH-SS----EEEEEETTEEESSHHHHHHTT--EEEEEEEEE------HHHHHHHHHHHHHHHHHHHHHHHHHS-TT-EEEEESSS-EEEEEEEEE--TTT-TTEEEEEETTT--EEEEEGGGEEEEE-